Protein AF-A0A955RB94-F1 (afdb_monomer)

Secondary structure (DSSP, 8-state):
---GGG-SS-EEE-TT------TT--TT--EEE-TT------TT--TT--EEE-TTS-----TT--TT--EEE-TTS-----TT--TT--EEE-TTS-----TT--TT--EEE-TT------TT--TT--EEEEETT-----TTPPTT-EEEEE--SS----

Structure (mmCIF, N/CA/C/O backbone):
data_AF-A0A955RB94-F1
#
_entry.id   AF-A0A955RB94-F1
#
loop_
_atom_site.group_PDB
_atom_site.id
_atom_site.type_symbol
_atom_site.label_atom_id
_atom_site.label_alt_id
_atom_site.label_comp_id
_atom_site.label_asym_id
_atom_site.label_entity_id
_atom_site.label_seq_id
_atom_site.pdbx_PDB_ins_code
_atom_site.Cartn_x
_atom_site.Cartn_y
_atom_site.Cartn_z
_atom_site.occupancy
_atom_site.B_iso_or_equiv
_atom_site.auth_seq_id
_atom_site.auth_comp_id
_atom_site.auth_asym_id
_atom_site.auth_atom_id
_ato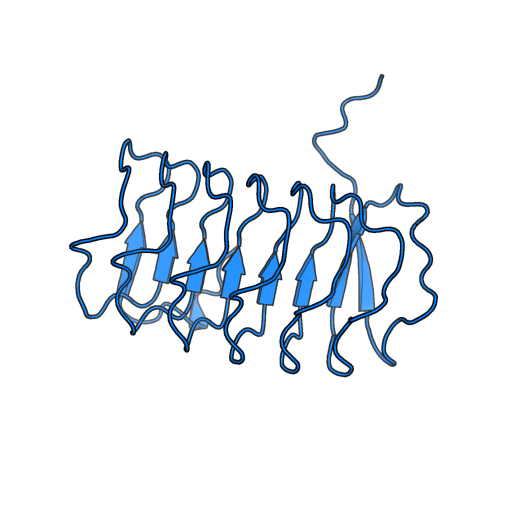m_site.pdbx_PDB_model_num
ATOM 1 N N . MET A 1 1 ? -8.664 5.003 -4.652 1.00 58.53 1 MET A N 1
ATOM 2 C CA . MET A 1 1 ? -9.833 5.508 -3.886 1.00 58.53 1 MET A CA 1
ATOM 3 C C . MET A 1 1 ? -9.896 4.759 -2.569 1.00 58.53 1 MET A C 1
ATOM 5 O O . MET A 1 1 ? -10.129 3.553 -2.580 1.00 58.53 1 MET A O 1
ATOM 9 N N . MET A 1 2 ? -9.650 5.468 -1.468 1.00 74.56 2 MET A N 1
ATOM 10 C CA . MET A 1 2 ? -9.717 4.916 -0.117 1.00 74.56 2 MET A CA 1
ATOM 11 C C . MET A 1 2 ? -11.119 4.388 0.227 1.00 74.56 2 MET A C 1
ATOM 13 O O . MET A 1 2 ? -12.119 5.025 -0.119 1.00 74.56 2 MET A O 1
ATOM 17 N N . PRO A 1 3 ? -11.230 3.251 0.933 1.00 73.25 3 PRO A N 1
ATOM 18 C CA . PRO A 1 3 ? -12.516 2.716 1.355 1.00 73.25 3 PRO A CA 1
ATOM 19 C C . PRO A 1 3 ? -13.104 3.564 2.492 1.00 73.25 3 PRO A C 1
ATOM 21 O O . PRO A 1 3 ? -12.653 3.494 3.633 1.00 73.25 3 PRO A O 1
ATOM 24 N N . MET A 1 4 ? -14.176 4.311 2.208 1.00 66.69 4 MET A N 1
ATOM 25 C CA . MET A 1 4 ? -14.837 5.167 3.211 1.00 66.69 4 MET A CA 1
ATOM 26 C C . MET A 1 4 ? -15.369 4.396 4.431 1.00 66.69 4 MET A C 1
ATOM 28 O O . MET A 1 4 ? -15.514 4.975 5.502 1.00 66.69 4 MET A O 1
ATOM 32 N N . ALA A 1 5 ? -15.610 3.086 4.299 1.00 72.75 5 ALA A N 1
ATOM 33 C CA . ALA A 1 5 ? -16.026 2.223 5.405 1.00 72.75 5 ALA A CA 1
ATOM 34 C C . ALA A 1 5 ? -14.957 2.071 6.506 1.00 72.75 5 ALA A C 1
ATOM 36 O O . ALA A 1 5 ? -15.312 1.806 7.650 1.00 72.75 5 ALA A O 1
ATOM 37 N N . LEU A 1 6 ? -13.670 2.252 6.180 1.00 69.81 6 LEU A N 1
ATOM 38 C CA . LEU A 1 6 ? -12.581 2.230 7.166 1.00 69.81 6 LEU A CA 1
ATOM 39 C C . LEU A 1 6 ? -12.404 3.578 7.883 1.00 69.81 6 LEU A C 1
ATOM 41 O O . LEU A 1 6 ? -11.760 3.630 8.923 1.00 69.81 6 LEU A O 1
ATOM 45 N N . CYS A 1 7 ? -12.983 4.659 7.351 1.00 74.25 7 CYS A N 1
ATOM 46 C CA . CYS A 1 7 ? -12.715 6.036 7.777 1.00 74.25 7 CYS A CA 1
ATOM 47 C C . CYS A 1 7 ? -13.828 6.639 8.636 1.00 74.25 7 CYS A C 1
ATOM 49 O O . CYS A 1 7 ? -14.035 7.850 8.625 1.00 74.25 7 CYS A O 1
ATOM 51 N N . ALA A 1 8 ? -14.571 5.797 9.358 1.00 60.41 8 ALA A N 1
ATOM 52 C CA . ALA A 1 8 ? -15.869 6.141 9.930 1.00 60.41 8 ALA A CA 1
ATOM 53 C C . ALA A 1 8 ? -15.855 7.275 10.976 1.00 60.41 8 ALA A C 1
ATOM 55 O O . ALA A 1 8 ? -16.927 7.801 11.272 1.00 60.41 8 ALA A O 1
ATOM 56 N N . GLN A 1 9 ? -14.697 7.665 11.532 1.00 64.69 9 GLN A N 1
ATOM 57 C CA . GLN A 1 9 ? -14.625 8.664 12.610 1.00 64.69 9 GLN A CA 1
ATOM 58 C C . GLN A 1 9 ? -13.526 9.731 12.466 1.00 64.69 9 GLN A C 1
ATOM 60 O O . GLN A 1 9 ? -13.751 10.863 12.890 1.00 64.69 9 GLN A O 1
ATOM 65 N N . THR A 1 10 ? -12.367 9.434 11.868 1.00 84.69 10 THR A N 1
ATOM 66 C CA . THR A 1 10 ? -11.212 10.355 11.894 1.00 84.69 10 THR A CA 1
ATOM 67 C C . THR A 1 10 ? -10.362 10.264 10.622 1.00 84.69 10 THR A C 1
ATOM 69 O O . THR A 1 10 ? -9.391 9.508 10.523 1.00 84.69 10 THR A O 1
ATOM 72 N N . PHE A 1 11 ? -10.738 11.071 9.630 1.00 91.75 11 PHE A N 1
ATOM 73 C CA . PHE A 1 11 ? -9.972 11.278 8.404 1.00 91.75 11 PHE A CA 1
ATOM 74 C C . PHE A 1 11 ? -9.145 12.562 8.505 1.00 91.75 11 PHE A C 1
ATOM 76 O O . PHE A 1 11 ? -9.673 13.612 8.875 1.00 91.75 11 PHE A O 1
ATOM 83 N N . VAL A 1 12 ? -7.861 12.478 8.167 1.00 93.38 12 VAL A N 1
ATOM 84 C CA . VAL A 1 12 ? -6.966 13.630 8.065 1.00 93.38 12 VAL A CA 1
ATOM 85 C C . VAL A 1 12 ? -6.468 13.746 6.632 1.00 93.38 12 VAL A C 1
ATOM 87 O O . VAL A 1 12 ? -5.787 12.854 6.131 1.00 93.38 12 VAL A O 1
ATOM 90 N N . ASP A 1 13 ? -6.778 14.875 6.006 1.00 94.31 13 ASP A N 1
ATOM 91 C CA . ASP A 1 13 ? -6.258 15.247 4.695 1.00 94.31 13 ASP A CA 1
ATOM 92 C C . ASP A 1 13 ? -5.011 16.122 4.860 1.00 94.31 13 ASP A C 1
ATOM 94 O O . ASP A 1 13 ? -5.043 17.188 5.480 1.00 94.31 13 ASP A O 1
ATOM 98 N N . LEU A 1 14 ? -3.897 15.637 4.335 1.00 94.62 14 LEU A N 1
ATOM 99 C CA . LEU A 1 14 ? -2.613 16.320 4.235 1.00 94.62 14 LEU A CA 1
ATOM 100 C C . LEU A 1 14 ? -2.178 16.439 2.774 1.00 94.62 14 LEU A C 1
ATOM 102 O O . LEU A 1 14 ? -1.045 16.869 2.532 1.00 94.62 14 LEU A O 1
ATOM 106 N N . SER A 1 15 ? -3.015 16.020 1.826 1.00 95.81 15 SER A N 1
ATOM 107 C CA . SER A 1 15 ? -2.653 15.952 0.420 1.00 95.81 15 SER A CA 1
ATOM 108 C C . SER A 1 15 ? -2.200 17.320 -0.084 1.00 95.81 15 SER A C 1
ATOM 110 O O . SER A 1 15 ? -2.703 18.369 0.331 1.00 95.81 15 SER A O 1
ATOM 112 N N . HIS A 1 16 ? -1.178 17.333 -0.941 1.00 95.75 16 HIS A N 1
ATOM 113 C CA . HIS A 1 16 ? -0.632 18.566 -1.525 1.00 95.75 16 HIS A CA 1
ATOM 114 C C . HIS A 1 16 ? -0.142 19.623 -0.510 1.00 95.75 16 HIS A C 1
ATOM 116 O O . HIS A 1 16 ? -0.056 20.813 -0.827 1.00 95.75 16 HIS A O 1
ATOM 122 N N . THR A 1 17 ? 0.217 19.220 0.709 1.00 95.25 17 THR A N 1
ATOM 123 C CA . THR A 1 17 ? 0.827 20.119 1.700 1.00 95.25 17 THR A CA 1
ATOM 124 C C . THR A 1 17 ? 2.361 20.074 1.640 1.00 95.25 17 THR A C 1
ATOM 126 O O . THR A 1 17 ? 2.945 19.065 1.243 1.00 95.25 17 THR A O 1
ATOM 129 N N . PRO A 1 18 ? 3.077 21.123 2.099 1.00 94.06 18 PRO A N 1
ATOM 130 C CA . PRO A 1 18 ? 4.545 21.115 2.179 1.00 94.06 18 PRO A CA 1
ATOM 131 C C . PRO A 1 18 ? 5.084 20.263 3.346 1.00 94.06 18 PRO A C 1
ATOM 133 O O . PRO A 1 18 ? 6.231 20.427 3.766 1.00 94.06 18 PRO A O 1
ATOM 136 N N . ARG A 1 19 ? 4.255 19.397 3.936 1.00 91.56 19 ARG A N 1
ATOM 137 C CA . ARG A 1 19 ? 4.573 18.662 5.158 1.00 91.56 19 ARG A CA 1
ATOM 138 C C . ARG A 1 19 ? 5.605 17.570 4.874 1.00 91.56 19 ARG A C 1
ATOM 140 O O . ARG A 1 19 ? 5.433 16.760 3.975 1.00 91.56 19 ARG A O 1
ATOM 147 N N . THR A 1 20 ? 6.664 17.527 5.676 1.00 91.31 20 THR A N 1
ATOM 148 C CA . THR A 1 20 ? 7.786 16.584 5.504 1.00 91.31 20 THR A CA 1
ATOM 149 C C . THR A 1 20 ? 7.786 15.430 6.511 1.00 91.31 20 THR A C 1
ATOM 151 O O . THR A 1 20 ? 8.598 14.511 6.400 1.00 91.31 20 THR A O 1
ATOM 154 N N . SER A 1 21 ? 6.882 15.445 7.498 1.00 91.44 21 SER A N 1
ATOM 155 C CA . SER A 1 21 ? 6.763 14.406 8.527 1.00 91.44 21 SER A CA 1
ATOM 156 C C . SER A 1 21 ? 5.310 14.135 8.911 1.00 91.44 21 SER A C 1
ATOM 158 O O . SER A 1 21 ? 4.467 15.024 8.838 1.00 91.44 21 SER A O 1
ATOM 160 N N . LEU A 1 22 ? 5.017 12.917 9.371 1.00 89.75 22 LEU A N 1
ATOM 161 C CA . LEU A 1 22 ? 3.673 12.513 9.799 1.00 89.75 22 LEU A CA 1
ATOM 162 C C . LEU A 1 22 ? 3.447 12.651 11.316 1.00 89.75 22 LEU A C 1
ATOM 164 O O . LEU A 1 22 ? 2.360 12.360 11.805 1.00 89.75 22 LEU A O 1
ATOM 168 N N . GLY A 1 23 ? 4.426 13.162 12.068 1.00 90.12 23 GLY A N 1
ATOM 169 C CA . GLY A 1 23 ? 4.333 13.326 13.523 1.00 90.12 23 GLY A CA 1
ATOM 170 C C . GLY A 1 23 ? 3.380 14.440 13.973 1.00 90.12 23 GLY A C 1
ATOM 171 O O . GLY A 1 23 ? 3.235 15.458 13.297 1.00 90.12 23 GLY A O 1
ATOM 172 N N . GLY A 1 24 ? 2.752 14.259 15.138 1.00 89.44 24 GLY A N 1
ATOM 173 C CA . GLY A 1 24 ? 1.832 15.242 15.730 1.00 89.44 24 GLY A CA 1
ATOM 174 C C . GLY A 1 24 ? 0.396 15.170 15.205 1.00 89.44 24 GLY A C 1
ATOM 175 O O . GLY A 1 24 ? -0.379 16.097 15.420 1.00 89.44 24 GLY A O 1
ATOM 176 N N . LEU A 1 25 ? 0.040 14.086 14.510 1.00 91.94 25 LEU A N 1
ATOM 177 C CA . LEU A 1 25 ? -1.346 13.810 14.142 1.00 91.94 25 LEU A CA 1
ATOM 178 C C . LEU A 1 25 ? -2.193 13.474 15.380 1.00 91.94 25 LEU A C 1
ATOM 180 O O . LEU A 1 25 ? -1.656 12.923 16.346 1.00 91.94 25 LEU A O 1
ATOM 184 N N . PRO A 1 26 ? -3.509 13.760 15.361 1.00 91.44 26 PRO A N 1
ATOM 185 C CA . PRO A 1 26 ? -4.409 13.354 16.433 1.00 91.44 26 PRO A CA 1
ATOM 186 C C . PRO A 1 26 ? -4.296 11.842 16.701 1.00 91.44 26 PRO A C 1
ATOM 188 O O . PRO A 1 26 ? -4.312 11.062 15.745 1.00 91.44 26 PRO A O 1
ATOM 191 N N . PRO A 1 27 ? -4.210 11.397 17.967 1.00 90.12 27 PRO A N 1
ATOM 192 C CA . PRO A 1 27 ? -3.999 9.984 18.298 1.00 90.12 27 PRO A CA 1
ATOM 193 C C . PRO A 1 27 ? -5.159 9.081 17.860 1.00 90.12 27 PRO A C 1
AT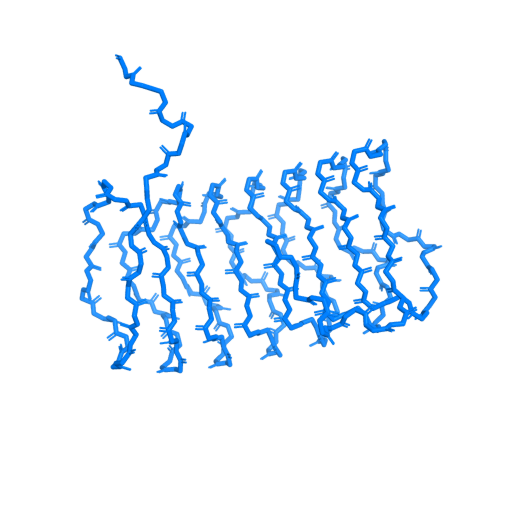OM 195 O O . PRO A 1 27 ? -4.979 7.880 17.689 1.00 90.12 27 PRO A O 1
ATOM 198 N N . GLU A 1 28 ? -6.342 9.652 17.645 1.00 91.44 28 GLU A N 1
ATOM 199 C CA . GLU A 1 28 ? -7.525 8.928 17.181 1.00 91.44 28 GLU A CA 1
ATOM 200 C C . GLU A 1 28 ? -7.582 8.777 15.653 1.00 91.44 28 GLU A C 1
ATOM 202 O O . GLU A 1 28 ? -8.529 8.179 15.160 1.00 91.44 28 GLU A O 1
ATOM 207 N N . THR A 1 29 ? -6.613 9.307 14.893 1.00 92.56 29 THR A N 1
ATOM 208 C CA . THR A 1 29 ? -6.630 9.295 13.416 1.00 92.56 29 THR A CA 1
ATOM 209 C C . THR A 1 29 ? -6.613 7.877 12.846 1.00 92.56 29 THR A C 1
ATOM 211 O O . THR A 1 29 ? -5.665 7.132 13.072 1.00 92.56 29 THR A O 1
ATOM 214 N N . GLN A 1 30 ? -7.619 7.537 12.040 1.00 93.81 30 GLN A N 1
ATOM 215 C CA . GLN A 1 30 ? -7.768 6.218 11.415 1.00 93.81 30 GLN A CA 1
ATOM 216 C C . GLN A 1 30 ? -7.417 6.220 9.928 1.00 93.81 30 GLN A C 1
ATOM 218 O O . GLN A 1 30 ? -6.855 5.246 9.428 1.00 93.81 30 GLN A O 1
ATOM 223 N N . CYS A 1 31 ? -7.726 7.307 9.221 1.00 94.75 31 CYS A N 1
ATOM 224 C CA . CYS A 1 31 ? -7.440 7.436 7.798 1.00 94.75 31 CYS A CA 1
ATOM 225 C C . CYS A 1 31 ? -6.629 8.692 7.511 1.00 94.75 31 CYS A C 1
ATOM 227 O O . CYS A 1 31 ? -6.946 9.766 8.024 1.00 94.75 31 CYS A O 1
ATOM 229 N N . ILE A 1 32 ? -5.602 8.557 6.677 1.00 94.88 32 ILE A N 1
ATOM 230 C CA . ILE A 1 32 ? -4.724 9.667 6.306 1.00 94.88 32 ILE A CA 1
ATOM 231 C C . ILE A 1 32 ? -4.546 9.685 4.799 1.00 94.88 32 ILE A C 1
ATOM 233 O O . ILE A 1 32 ? -4.018 8.726 4.240 1.00 94.88 32 ILE A O 1
ATOM 237 N N . ASP A 1 33 ? -4.904 10.798 4.174 1.00 95.88 33 ASP A N 1
ATOM 238 C CA . ASP A 1 33 ? -4.416 11.127 2.839 1.00 95.88 33 ASP A CA 1
ATOM 239 C C . ASP A 1 33 ? -3.172 12.008 2.978 1.00 95.88 33 ASP A C 1
ATOM 241 O O . ASP A 1 33 ? -3.243 13.133 3.463 1.00 95.88 33 ASP A O 1
ATOM 245 N N . ALA A 1 34 ? -2.009 11.472 2.627 1.00 96.62 34 ALA A N 1
ATOM 246 C CA . ALA A 1 34 ? -0.732 12.174 2.575 1.00 96.62 34 ALA A CA 1
ATOM 247 C C . ALA A 1 34 ? -0.165 12.202 1.148 1.00 96.62 34 ALA A C 1
ATOM 249 O O . ALA A 1 34 ? 1.045 12.391 0.966 1.00 96.62 34 ALA A O 1
ATOM 250 N N . SER A 1 35 ? -1.021 12.012 0.142 1.00 97.25 35 SER A N 1
ATOM 251 C CA . SER A 1 35 ? -0.620 12.003 -1.259 1.00 97.25 35 SER A CA 1
ATOM 252 C C . SER A 1 35 ? 0.022 13.330 -1.672 1.00 97.25 35 SER A C 1
ATOM 254 O O . SER A 1 35 ? -0.297 14.406 -1.157 1.00 97.25 35 SER A O 1
ATOM 256 N N . HIS A 1 36 ? 0.975 13.276 -2.602 1.00 97.00 36 HIS A N 1
ATOM 257 C CA . HIS A 1 36 ? 1.649 14.474 -3.120 1.00 97.00 36 HIS A CA 1
ATOM 258 C C . HIS A 1 36 ? 2.281 15.371 -2.035 1.00 97.00 36 HIS A C 1
ATOM 260 O O . HIS A 1 36 ? 2.294 16.599 -2.156 1.00 97.00 36 HIS A O 1
ATOM 266 N N . THR A 1 37 ? 2.826 14.771 -0.976 1.00 96.56 37 THR A N 1
ATOM 267 C CA . THR A 1 37 ? 3.580 15.482 0.066 1.00 96.56 37 THR A CA 1
ATOM 268 C C . THR A 1 37 ? 5.061 15.090 0.054 1.00 96.56 37 THR A C 1
ATOM 270 O O . THR A 1 37 ? 5.414 13.974 -0.338 1.00 96.56 37 THR A O 1
ATOM 273 N N . PRO A 1 38 ? 5.980 15.966 0.501 1.00 96.75 38 PRO A N 1
ATOM 274 C CA . PRO A 1 38 ? 7.407 15.654 0.581 1.00 96.75 38 PRO A CA 1
ATOM 275 C C . PRO A 1 38 ? 7.771 14.815 1.826 1.00 96.75 38 PRO A C 1
ATOM 277 O O . PRO A 1 38 ? 8.801 15.051 2.461 1.00 96.75 38 PRO A O 1
ATOM 280 N N . ILE A 1 39 ? 6.940 13.841 2.214 1.00 95.44 39 ILE A N 1
ATOM 281 C CA . ILE A 1 39 ? 7.247 12.929 3.325 1.00 95.44 39 ILE A CA 1
ATOM 282 C C . ILE A 1 39 ? 8.237 11.844 2.890 1.00 95.44 39 ILE A C 1
ATOM 284 O O . ILE A 1 39 ? 8.115 11.247 1.826 1.00 95.44 39 ILE A O 1
ATOM 288 N N . HIS A 1 40 ? 9.221 11.554 3.739 1.00 95.00 40 HIS A N 1
ATOM 289 C CA . HIS A 1 40 ? 10.269 10.567 3.436 1.00 95.00 40 HIS A CA 1
ATOM 290 C C . HIS A 1 40 ? 10.153 9.269 4.246 1.00 95.00 40 HIS A C 1
ATOM 292 O O . HIS A 1 40 ? 10.866 8.303 3.973 1.00 95.00 40 HIS A O 1
ATOM 298 N N . SER A 1 41 ? 9.285 9.237 5.262 1.00 94.56 41 SER A N 1
ATOM 299 C CA . SER A 1 41 ? 9.112 8.081 6.144 1.00 94.56 41 SER A CA 1
ATOM 300 C C . SER A 1 41 ? 7.719 8.046 6.766 1.00 94.56 41 SER A C 1
ATOM 302 O O . SER A 1 41 ? 7.083 9.088 6.923 1.00 94.56 41 SER A O 1
ATOM 304 N N . PHE A 1 42 ? 7.306 6.859 7.209 1.00 94.44 42 PHE A N 1
ATOM 305 C CA . PHE A 1 42 ? 6.065 6.629 7.954 1.00 94.44 42 PHE A CA 1
ATOM 306 C C . PHE A 1 42 ? 6.180 6.930 9.462 1.00 94.44 42 PHE A C 1
ATOM 308 O O . PHE A 1 42 ? 5.248 6.700 10.229 1.00 94.44 42 PHE A O 1
ATOM 315 N N . GLY A 1 43 ? 7.325 7.452 9.913 1.00 92.69 43 GLY A N 1
ATOM 316 C CA . GLY A 1 43 ? 7.565 7.751 11.321 1.00 92.69 43 GLY A CA 1
ATOM 317 C C . GLY A 1 43 ? 6.585 8.784 11.886 1.00 92.69 43 GLY A C 1
ATOM 318 O O . GLY A 1 43 ? 6.333 9.826 11.280 1.00 92.69 43 GLY A O 1
ATOM 319 N N . GLY A 1 44 ? 6.071 8.508 1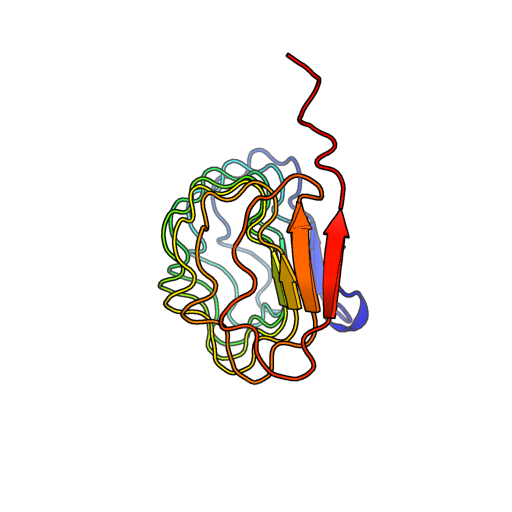3.088 1.00 89.38 44 GLY A N 1
ATOM 320 C CA . GLY A 1 44 ? 5.155 9.401 13.804 1.00 89.38 44 GLY A CA 1
ATOM 321 C C . GLY A 1 44 ? 3.673 9.199 13.483 1.00 89.38 44 GLY A C 1
ATOM 322 O O . GLY A 1 44 ? 2.852 9.948 14.011 1.00 89.38 44 GLY A O 1
ATOM 323 N N . LEU A 1 45 ? 3.330 8.197 12.667 1.00 94.44 45 LEU A N 1
ATOM 324 C CA . LEU A 1 45 ? 1.947 7.770 12.476 1.00 94.44 45 LEU A CA 1
ATOM 325 C C . LEU A 1 45 ? 1.329 7.262 13.794 1.00 94.44 45 LEU A C 1
ATOM 327 O O . LEU A 1 45 ? 1.968 6.480 14.507 1.00 94.44 45 LEU A O 1
ATOM 331 N N . PRO A 1 46 ? 0.082 7.652 14.112 1.00 93.56 46 PRO A N 1
ATOM 332 C CA . PRO A 1 46 ? -0.692 7.018 15.173 1.00 93.56 46 PRO A CA 1
ATOM 333 C C . PRO A 1 46 ? -0.865 5.517 14.908 1.00 93.56 46 PRO A C 1
ATOM 335 O O . PRO A 1 46 ? -1.048 5.096 13.768 1.00 93.56 46 PRO A O 1
ATOM 338 N N . TRP A 1 47 ? -0.841 4.697 15.961 1.00 93.38 47 TRP A N 1
ATOM 339 C CA . TRP A 1 47 ? -1.015 3.241 15.826 1.00 93.38 47 TRP A CA 1
ATOM 340 C C . TRP A 1 47 ? -2.433 2.835 15.400 1.00 93.38 47 TRP A C 1
ATOM 342 O O . TRP A 1 47 ? -2.643 1.709 14.974 1.00 93.38 47 TRP A O 1
ATOM 352 N N . THR A 1 48 ? -3.383 3.763 15.499 1.00 93.25 48 THR A N 1
ATOM 353 C CA . THR A 1 48 ? -4.802 3.626 15.143 1.00 93.25 48 THR A CA 1
ATOM 354 C C . THR A 1 48 ? -5.077 3.720 13.641 1.00 93.25 48 THR A C 1
ATOM 356 O O . THR A 1 48 ? -6.210 3.486 13.223 1.00 93.25 48 THR A O 1
ATOM 359 N N . VAL A 1 49 ? -4.072 4.058 12.826 1.00 94.75 49 VAL A N 1
ATOM 360 C CA . VAL A 1 49 ? -4.233 4.213 11.376 1.00 94.75 49 VAL A CA 1
ATOM 361 C C . VAL A 1 49 ? -4.501 2.860 10.722 1.00 94.75 49 VAL A C 1
ATOM 363 O O . VAL A 1 49 ? -3.694 1.938 10.813 1.00 94.75 49 VAL A O 1
ATOM 366 N N . VAL A 1 50 ? -5.619 2.782 10.002 1.00 95.81 50 VAL A N 1
ATOM 367 C CA . VAL A 1 50 ? -6.086 1.596 9.270 1.00 95.81 50 VAL A CA 1
ATOM 368 C C . VAL A 1 50 ? -6.060 1.789 7.753 1.00 95.81 50 VAL A C 1
ATOM 370 O O . VAL A 1 50 ? -6.018 0.800 7.019 1.00 95.81 50 VAL A O 1
ATOM 373 N N . ALA A 1 51 ? -6.063 3.035 7.264 1.00 96.31 51 ALA A N 1
ATOM 374 C CA . ALA A 1 51 ? -5.935 3.346 5.842 1.00 96.31 51 ALA A CA 1
ATOM 375 C C . ALA A 1 51 ? -4.995 4.534 5.606 1.00 96.31 51 ALA A C 1
ATOM 377 O O . ALA A 1 51 ? -5.140 5.589 6.227 1.00 96.31 51 ALA A O 1
ATOM 378 N N . LEU A 1 52 ? -4.046 4.367 4.687 1.00 96.69 52 LEU A N 1
ATOM 379 C CA . LEU A 1 52 ? -3.045 5.380 4.366 1.00 96.69 52 LEU A CA 1
ATOM 380 C C . LEU A 1 52 ? -2.842 5.490 2.857 1.00 96.69 52 LEU A C 1
ATOM 382 O O . LEU A 1 52 ? -2.536 4.500 2.196 1.00 96.69 52 LEU A O 1
ATOM 386 N N . ASP A 1 53 ? -2.969 6.705 2.341 1.00 97.50 53 ASP A N 1
ATOM 387 C CA . ASP A 1 53 ? -2.557 7.081 0.995 1.00 97.50 53 ASP A CA 1
ATOM 388 C C . ASP A 1 53 ? -1.284 7.906 1.142 1.00 97.50 53 ASP A C 1
ATOM 390 O O . ASP A 1 53 ? -1.275 8.963 1.767 1.00 97.50 53 ASP A O 1
ATOM 394 N N . ALA A 1 54 ? -0.182 7.371 0.641 1.00 97.31 54 ALA A N 1
ATOM 395 C CA . ALA A 1 54 ? 1.109 8.036 0.567 1.00 97.31 54 ALA A CA 1
ATOM 396 C C . ALA A 1 54 ? 1.619 8.030 -0.880 1.00 97.31 54 ALA A C 1
ATOM 398 O O . ALA A 1 54 ? 2.834 8.004 -1.118 1.00 97.31 54 ALA A O 1
ATOM 399 N N . SER A 1 55 ? 0.695 8.029 -1.842 1.00 97.94 55 SER A N 1
ATOM 400 C CA . SER A 1 55 ? 1.006 8.072 -3.264 1.00 97.94 55 SER A CA 1
ATOM 401 C C . SER A 1 55 ? 1.759 9.350 -3.637 1.00 97.94 55 SER A C 1
ATOM 403 O O . SER A 1 55 ? 1.602 10.414 -3.031 1.00 97.94 55 SER A O 1
ATOM 405 N N . HIS A 1 56 ? 2.630 9.251 -4.639 1.00 97.50 56 HIS A N 1
ATOM 406 C CA . HIS A 1 56 ? 3.420 10.374 -5.149 1.00 97.50 56 HIS A CA 1
ATOM 407 C C . HIS A 1 56 ? 4.243 11.108 -4.071 1.00 97.50 56 HIS A C 1
ATOM 409 O O . HIS A 1 56 ? 4.398 12.331 -4.106 1.00 97.50 56 HIS A O 1
ATOM 415 N N . THR A 1 57 ? 4.795 10.358 -3.115 1.00 97.50 57 THR A N 1
ATOM 416 C CA . THR A 1 57 ? 5.709 10.859 -2.077 1.00 97.50 57 THR A CA 1
ATOM 417 C C . THR A 1 57 ? 7.143 10.353 -2.312 1.00 97.50 57 THR A C 1
ATOM 419 O O . THR A 1 57 ? 7.346 9.312 -2.947 1.00 97.50 57 THR A O 1
ATOM 422 N N . PRO A 1 58 ? 8.189 11.028 -1.792 1.00 97.19 58 PRO A N 1
ATOM 423 C CA . PRO A 1 58 ? 9.578 10.576 -1.920 1.00 97.19 58 PRO A CA 1
ATOM 424 C C . PRO A 1 58 ? 9.945 9.426 -0.957 1.00 97.19 58 PRO A C 1
ATOM 426 O O . PRO A 1 58 ? 11.119 9.250 -0.609 1.00 97.19 58 PRO A O 1
ATOM 429 N N . ILE A 1 59 ? 8.965 8.636 -0.509 1.00 96.06 59 ILE A N 1
ATOM 430 C CA . ILE A 1 59 ? 9.186 7.453 0.322 1.00 96.06 59 ILE A CA 1
ATOM 431 C C . ILE A 1 59 ? 9.973 6.395 -0.460 1.00 96.06 59 ILE A C 1
ATOM 433 O O . ILE A 1 59 ? 9.746 6.136 -1.643 1.00 96.06 59 ILE A O 1
ATOM 437 N N . THR A 1 60 ? 10.920 5.766 0.236 1.00 96.00 60 THR A N 1
ATOM 438 C CA . THR A 1 60 ? 11.806 4.728 -0.321 1.00 96.00 60 THR A CA 1
ATOM 439 C C . THR A 1 60 ? 11.737 3.398 0.432 1.00 96.00 60 THR A C 1
ATOM 441 O O . THR A 1 60 ? 12.269 2.396 -0.048 1.00 96.00 60 THR A O 1
ATOM 444 N N . SER A 1 61 ? 11.063 3.354 1.588 1.00 95.38 61 SER A N 1
ATOM 445 C CA . SER A 1 61 ? 10.914 2.146 2.405 1.00 95.38 61 SER A CA 1
ATOM 446 C C . SER A 1 61 ? 9.566 2.113 3.119 1.00 95.38 61 SER A C 1
ATOM 448 O O . SER A 1 61 ? 9.021 3.162 3.451 1.00 95.38 61 SER A O 1
ATOM 450 N N . LEU A 1 62 ? 9.067 0.909 3.398 1.00 95.69 62 LEU A N 1
ATOM 451 C CA . LEU A 1 62 ? 7.786 0.675 4.074 1.00 95.69 62 LEU A CA 1
ATOM 452 C C . LEU A 1 62 ? 7.930 0.515 5.597 1.00 95.69 62 LEU A C 1
ATOM 454 O O . LEU A 1 62 ? 6.979 0.180 6.294 1.00 95.69 62 LEU A O 1
ATOM 458 N N . GLY A 1 63 ? 9.129 0.755 6.133 1.00 94.00 63 GLY A N 1
ATOM 459 C CA . GLY A 1 63 ? 9.373 0.711 7.570 1.00 94.00 63 GLY A CA 1
ATOM 460 C C . GLY A 1 63 ? 8.626 1.822 8.311 1.00 94.00 63 GLY A C 1
ATOM 461 O O . GLY A 1 63 ? 8.575 2.963 7.853 1.00 94.00 63 GLY A O 1
ATOM 462 N N . GLY A 1 64 ? 8.084 1.490 9.485 1.00 92.69 64 GLY A N 1
ATOM 463 C CA . GLY A 1 64 ? 7.364 2.436 10.343 1.00 92.69 64 GLY A CA 1
ATOM 464 C C . GLY A 1 64 ? 5.854 2.498 10.110 1.00 92.69 64 GLY A C 1
ATOM 465 O O . GLY A 1 64 ? 5.192 3.301 10.761 1.00 92.69 64 GLY A O 1
ATOM 466 N N . LEU A 1 65 ? 5.305 1.657 9.226 1.00 96.44 65 LEU A N 1
ATOM 467 C CA . LEU A 1 65 ? 3.860 1.470 9.114 1.00 96.44 65 LEU A CA 1
ATOM 468 C C . LEU A 1 65 ? 3.285 0.874 10.416 1.00 96.44 65 LEU A C 1
ATOM 470 O O . LEU A 1 65 ? 3.877 -0.058 10.970 1.00 96.44 65 LEU A O 1
ATOM 474 N N . PRO A 1 66 ? 2.135 1.373 10.902 1.00 95.44 66 PRO A N 1
ATOM 475 C CA . PRO A 1 66 ? 1.406 0.752 12.002 1.00 95.44 66 PRO A CA 1
ATOM 476 C C . PRO A 1 66 ? 1.003 -0.702 11.699 1.00 95.44 66 PRO A C 1
ATOM 478 O O . PRO A 1 66 ? 0.761 -1.049 10.540 1.00 95.44 66 PRO A O 1
ATOM 481 N N . PRO A 1 67 ? 0.902 -1.568 12.724 1.00 94.94 67 PRO A N 1
ATOM 482 C CA . PRO A 1 67 ? 0.625 -2.992 12.534 1.00 94.94 67 PRO A CA 1
ATOM 483 C C . PRO A 1 67 ? -0.793 -3.288 12.022 1.00 94.94 67 PRO A C 1
ATOM 485 O O . PRO A 1 67 ? -1.010 -4.364 11.468 1.00 94.94 67 PRO A O 1
ATOM 488 N N . ASP A 1 68 ? -1.732 -2.350 12.169 1.00 95.00 68 ASP A N 1
ATOM 489 C CA . ASP A 1 68 ? -3.160 -2.538 11.875 1.00 95.00 68 ASP A CA 1
ATOM 490 C C . ASP A 1 68 ? -3.608 -1.900 10.544 1.00 95.00 68 ASP A C 1
ATOM 492 O O . ASP A 1 68 ? -4.804 -1.834 10.257 1.00 95.00 68 ASP A O 1
ATOM 496 N N . VAL A 1 69 ? -2.670 -1.446 9.701 1.00 96.50 69 VAL A N 1
ATOM 497 C CA . VAL A 1 69 ? -3.004 -0.888 8.379 1.00 96.50 69 VAL A CA 1
ATOM 498 C C . VAL A 1 69 ? -3.602 -1.974 7.481 1.00 96.50 69 VAL A C 1
ATOM 500 O O . VAL A 1 69 ? -2.944 -2.952 7.133 1.00 96.50 69 VAL A O 1
ATOM 503 N N . LEU A 1 70 ? -4.841 -1.755 7.040 1.00 97.25 70 LEU A N 1
ATOM 504 C CA . LEU A 1 70 ? -5.603 -2.656 6.172 1.00 97.25 70 LEU A CA 1
ATOM 505 C C . LEU A 1 70 ? -5.554 -2.236 4.700 1.00 97.25 70 LEU A C 1
ATOM 507 O O . LEU A 1 70 ? -5.646 -3.101 3.822 1.00 97.25 70 LEU A O 1
ATOM 511 N N . TRP A 1 71 ? -5.419 -0.934 4.439 1.00 97.62 71 TRP A N 1
ATOM 512 C CA . TRP A 1 71 ? -5.394 -0.337 3.104 1.00 97.62 71 TRP A CA 1
ATOM 513 C C . TRP A 1 71 ? -4.195 0.601 2.959 1.00 97.62 71 TRP A C 1
ATOM 515 O O . TRP A 1 71 ? -4.030 1.521 3.761 1.00 97.62 71 TRP A O 1
ATOM 525 N N . LEU A 1 72 ? -3.369 0.368 1.941 1.00 98.19 72 LEU A N 1
ATOM 526 C CA . LEU A 1 72 ? -2.172 1.159 1.674 1.00 98.19 72 LEU A CA 1
ATOM 527 C C . LEU A 1 72 ? -2.050 1.472 0.184 1.00 98.19 72 LEU A C 1
ATOM 529 O O . LEU A 1 72 ? -2.032 0.558 -0.642 1.00 98.19 72 LEU A O 1
ATOM 533 N N . ASP A 1 73 ? -1.892 2.751 -0.131 1.00 98.31 73 ASP A N 1
ATOM 534 C CA . ASP A 1 73 ? -1.499 3.229 -1.454 1.00 98.31 73 ASP A CA 1
ATOM 535 C C . ASP A 1 73 ? -0.138 3.919 -1.354 1.00 98.31 73 ASP A C 1
ATOM 537 O O . ASP A 1 73 ? 0.052 4.868 -0.594 1.00 98.31 73 ASP A O 1
ATOM 541 N N . VAL A 1 74 ? 0.837 3.381 -2.078 1.00 98.12 74 VAL A N 1
ATOM 542 C CA . VAL A 1 74 ? 2.198 3.920 -2.211 1.00 98.12 74 VAL A CA 1
ATOM 543 C C . VAL A 1 74 ? 2.570 4.027 -3.687 1.00 98.12 74 VAL A C 1
ATOM 545 O O . VAL A 1 74 ? 3.747 3.922 -4.053 1.00 98.12 74 VAL A O 1
ATOM 548 N N . SER A 1 75 ? 1.568 4.208 -4.546 1.00 97.81 75 SER A N 1
ATOM 549 C CA . SER A 1 75 ? 1.765 4.372 -5.979 1.00 97.81 75 SER A CA 1
ATOM 550 C C . SER A 1 75 ? 2.626 5.599 -6.294 1.00 97.81 75 SER A C 1
ATOM 552 O O . SER A 1 75 ? 2.662 6.581 -5.549 1.00 97.81 75 SER A O 1
ATOM 554 N N . GLY A 1 76 ? 3.412 5.536 -7.367 1.00 96.69 76 GLY A N 1
ATOM 555 C CA . GLY A 1 76 ? 4.285 6.640 -7.783 1.00 96.69 76 GLY A CA 1
ATOM 556 C C . GLY A 1 76 ? 5.387 7.009 -6.778 1.00 96.69 76 GLY A C 1
ATOM 557 O O . GLY A 1 76 ? 5.930 8.113 -6.843 1.00 96.69 76 GLY A O 1
ATOM 558 N N . THR A 1 77 ? 5.714 6.122 -5.833 1.00 97.69 77 THR A N 1
ATOM 559 C CA . THR A 1 77 ? 6.841 6.285 -4.899 1.00 97.69 77 THR A CA 1
ATOM 560 C C . THR A 1 77 ? 8.109 5.593 -5.416 1.00 97.69 77 THR A C 1
ATOM 562 O O . THR A 1 77 ? 8.104 4.846 -6.394 1.00 97.69 77 THR A O 1
ATOM 565 N N . SER A 1 78 ? 9.243 5.807 -4.742 1.00 95.81 78 SER A N 1
ATOM 566 C CA . SER A 1 78 ? 10.542 5.222 -5.120 1.00 95.81 78 SER A CA 1
ATOM 567 C C . SER A 1 78 ? 10.881 3.930 -4.364 1.00 95.81 78 SER A C 1
ATOM 569 O O . SER A 1 78 ? 12.058 3.571 -4.239 1.00 95.81 78 SER A O 1
ATOM 571 N N . ILE A 1 79 ? 9.876 3.220 -3.842 1.00 96.50 79 ILE A N 1
ATOM 572 C CA . ILE A 1 79 ? 10.086 1.949 -3.138 1.00 96.50 79 ILE A CA 1
ATOM 573 C C . ILE A 1 79 ? 10.621 0.862 -4.082 1.00 96.50 79 ILE A C 1
ATOM 575 O O . ILE A 1 79 ? 10.267 0.784 -5.259 1.00 96.50 79 ILE A O 1
ATOM 579 N N . ARG A 1 80 ? 11.501 0.010 -3.545 1.00 95.94 80 ARG A N 1
ATOM 580 C CA . ARG A 1 80 ? 12.164 -1.089 -4.282 1.00 95.94 80 ARG A CA 1
ATOM 581 C C . ARG A 1 80 ? 11.971 -2.464 -3.648 1.00 95.94 80 ARG A C 1
ATOM 583 O O . ARG A 1 80 ? 12.358 -3.469 -4.237 1.00 95.94 80 ARG A O 1
ATOM 590 N N . SER A 1 81 ? 11.394 -2.510 -2.451 1.00 95.50 81 SER A N 1
ATOM 591 C CA . SER A 1 81 ? 11.140 -3.729 -1.688 1.00 95.50 81 SER A CA 1
ATOM 592 C C . SER A 1 81 ? 9.823 -3.602 -0.930 1.00 95.50 81 SER A C 1
ATOM 594 O O . SER A 1 81 ? 9.459 -2.507 -0.504 1.00 95.50 81 SER A O 1
ATOM 596 N N . LEU A 1 82 ? 9.151 -4.735 -0.739 1.00 96.12 82 LEU A N 1
ATOM 597 C CA . LEU A 1 82 ? 7.922 -4.864 0.047 1.00 96.12 82 LEU A CA 1
ATOM 598 C C . LEU A 1 82 ? 8.198 -5.180 1.530 1.00 96.12 8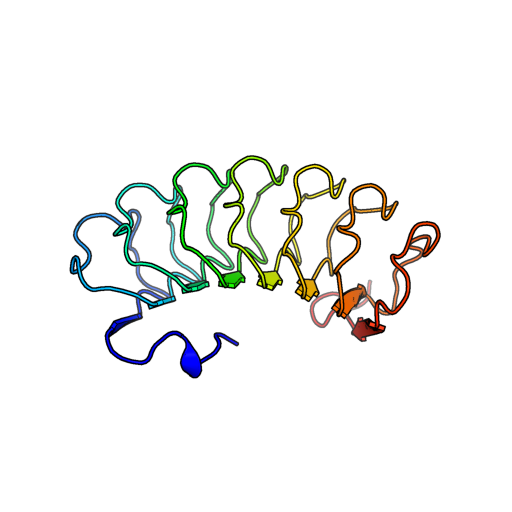2 LEU A C 1
ATOM 600 O O . LEU A 1 82 ? 7.284 -5.452 2.303 1.00 96.12 82 LEU A O 1
ATOM 604 N N . GLY A 1 83 ? 9.466 -5.167 1.951 1.00 95.06 83 GLY A N 1
ATOM 605 C CA . GLY A 1 83 ? 9.831 -5.359 3.352 1.00 95.06 83 GLY A CA 1
ATOM 606 C C . GLY A 1 83 ? 9.265 -4.249 4.242 1.00 95.06 83 GLY A C 1
ATOM 607 O O . GLY A 1 83 ? 9.467 -3.070 3.960 1.00 95.06 83 GLY A O 1
ATOM 608 N N . GLY A 1 84 ? 8.595 -4.637 5.330 1.00 93.81 84 GLY A N 1
ATOM 609 C CA . GLY A 1 84 ? 7.961 -3.714 6.280 1.00 93.81 84 GLY A CA 1
ATOM 610 C C . GLY A 1 84 ? 6.440 -3.606 6.150 1.00 93.81 84 GLY A C 1
ATOM 611 O O . GLY A 1 84 ? 5.831 -2.922 6.966 1.00 93.81 84 GLY A O 1
ATOM 612 N N . LEU A 1 85 ? 5.818 -4.294 5.181 1.00 97.50 85 LEU A N 1
ATOM 613 C CA . LEU A 1 85 ? 4.358 -4.382 5.110 1.00 97.50 85 LEU A CA 1
ATOM 614 C C . LEU A 1 85 ? 3.780 -5.054 6.373 1.00 97.50 85 LEU A C 1
ATOM 616 O O . LEU A 1 85 ? 4.291 -6.097 6.797 1.00 97.50 85 LEU A O 1
ATOM 620 N N . PRO A 1 86 ? 2.699 -4.509 6.955 1.00 96.69 86 PRO A N 1
ATOM 621 C CA . PRO A 1 86 ? 2.023 -5.133 8.083 1.00 96.69 86 PRO A CA 1
ATOM 622 C C . PRO A 1 86 ? 1.259 -6.389 7.645 1.00 96.69 86 PRO A C 1
ATOM 624 O O . PRO A 1 86 ? 0.708 -6.466 6.547 1.00 96.69 86 PRO A O 1
ATOM 627 N N . SER A 1 87 ? 1.194 -7.388 8.529 1.00 96.88 87 SER A N 1
ATOM 628 C CA . SER A 1 87 ? 0.518 -8.668 8.264 1.00 96.88 87 SER A CA 1
ATOM 629 C C . SER A 1 87 ? -1.001 -8.556 8.108 1.00 96.88 87 SER A C 1
ATOM 631 O O . SER A 1 87 ? -1.622 -9.478 7.584 1.00 96.88 87 SER A O 1
ATOM 633 N N . SER A 1 88 ? -1.588 -7.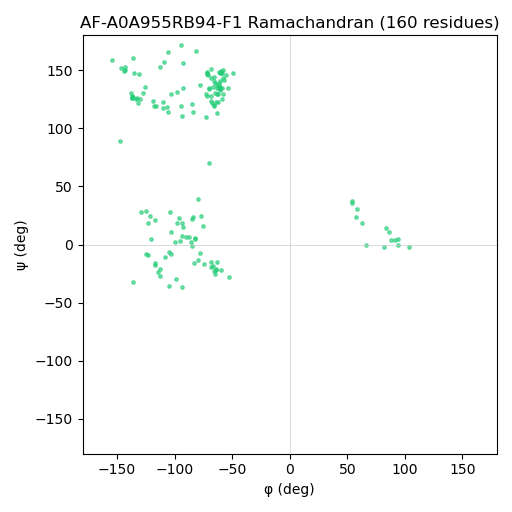460 8.590 1.00 97.00 88 SER A N 1
ATOM 634 C CA . SER A 1 88 ? -3.022 -7.158 8.531 1.00 97.00 88 SER A CA 1
ATOM 635 C C . SER A 1 88 ? -3.468 -6.611 7.171 1.00 97.00 88 SER A C 1
ATOM 637 O O . SER A 1 88 ? -4.667 -6.574 6.896 1.00 97.00 88 SER A O 1
ATOM 639 N N . LEU A 1 89 ? -2.530 -6.215 6.304 1.00 98.00 89 LEU A N 1
ATOM 640 C CA . LEU A 1 89 ? -2.841 -5.534 5.056 1.00 98.00 89 LEU A CA 1
ATOM 641 C C . LEU A 1 89 ? -3.657 -6.418 4.107 1.00 98.00 89 LEU A C 1
ATOM 643 O O . LEU A 1 89 ? -3.277 -7.545 3.783 1.00 98.00 89 LEU A O 1
ATOM 647 N N . THR A 1 90 ? -4.764 -5.867 3.611 1.00 97.69 90 THR A N 1
ATOM 648 C CA . THR A 1 90 ? -5.700 -6.560 2.709 1.00 97.69 90 THR A CA 1
ATOM 649 C C . THR A 1 90 ? -5.751 -5.937 1.317 1.00 97.69 90 THR A C 1
ATOM 651 O O . THR A 1 90 ? -6.084 -6.636 0.355 1.00 97.69 90 THR A O 1
ATOM 654 N N . HIS A 1 91 ? -5.396 -4.655 1.203 1.00 98.12 91 HIS A N 1
ATOM 655 C CA . HIS A 1 91 ? -5.390 -3.885 -0.035 1.00 98.12 91 HIS A CA 1
ATOM 656 C C . HIS A 1 91 ? -4.074 -3.126 -0.172 1.00 98.12 91 HIS A C 1
ATOM 658 O O . HIS A 1 91 ? -3.697 -2.377 0.731 1.00 98.12 91 HIS A O 1
ATOM 664 N N . LEU A 1 92 ? -3.402 -3.315 -1.306 1.00 98.44 92 LEU A N 1
ATOM 665 C CA . LEU A 1 92 ? -2.127 -2.677 -1.601 1.00 98.44 92 LEU A CA 1
ATOM 666 C C . LEU A 1 92 ? -2.095 -2.163 -3.042 1.00 98.44 92 LEU A C 1
ATOM 668 O O . LEU A 1 92 ? -2.299 -2.936 -3.982 1.00 98.44 92 LEU A O 1
ATOM 672 N N . ASP A 1 93 ? -1.789 -0.881 -3.203 1.00 98.19 93 ASP A N 1
ATOM 673 C CA . ASP A 1 93 ? -1.420 -0.283 -4.485 1.00 98.19 93 ASP A CA 1
ATOM 674 C C . ASP A 1 93 ? 0.072 0.079 -4.475 1.00 98.19 93 ASP A C 1
ATOM 676 O O . ASP A 1 93 ? 0.535 0.858 -3.638 1.00 98.19 93 ASP A O 1
ATOM 680 N N . ILE A 1 94 ? 0.834 -0.547 -5.373 1.00 97.62 94 ILE A N 1
ATOM 681 C CA . ILE A 1 94 ? 2.259 -0.270 -5.607 1.00 97.62 94 ILE A CA 1
ATOM 682 C C . ILE A 1 94 ? 2.498 0.150 -7.058 1.00 97.62 94 ILE A C 1
ATOM 684 O O . ILE A 1 94 ? 3.601 -0.065 -7.577 1.00 97.62 94 ILE A O 1
ATOM 688 N N . SER A 1 95 ? 1.482 0.687 -7.742 1.00 96.50 95 SER A N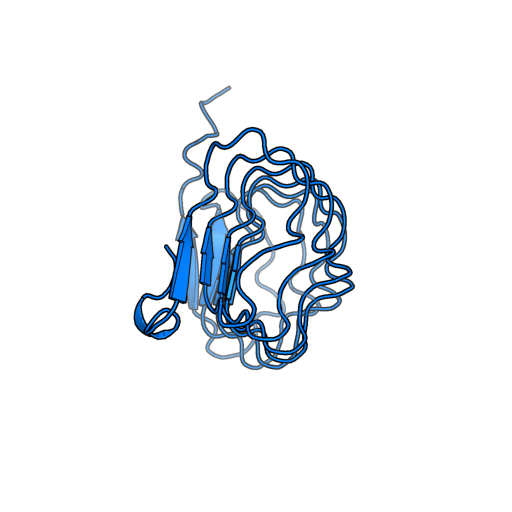 1
ATOM 689 C CA . SER A 1 95 ? 1.638 1.068 -9.140 1.00 96.50 95 SER A CA 1
ATOM 690 C C . SER A 1 95 ? 2.738 2.112 -9.314 1.00 96.50 95 SER A C 1
ATOM 692 O O . SER A 1 95 ? 3.010 2.912 -8.423 1.00 96.50 95 SER A O 1
ATOM 694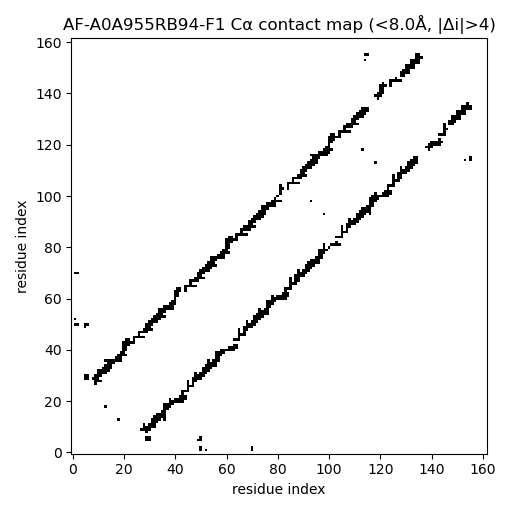 N N . ASP A 1 96 ? 3.416 2.096 -10.456 1.00 95.56 96 ASP A N 1
ATOM 695 C CA . ASP A 1 96 ? 4.425 3.106 -10.807 1.00 95.56 96 ASP A CA 1
ATOM 696 C C . ASP A 1 96 ? 5.583 3.199 -9.795 1.00 95.56 96 ASP A C 1
ATOM 698 O O . ASP A 1 96 ? 6.190 4.250 -9.593 1.00 95.56 96 ASP A O 1
ATOM 702 N N . THR A 1 97 ? 5.907 2.072 -9.156 1.00 96.56 97 THR A N 1
ATOM 703 C CA . THR A 1 97 ? 7.064 1.925 -8.265 1.00 96.56 97 THR A CA 1
ATOM 704 C C . THR A 1 97 ? 8.185 1.120 -8.925 1.00 96.56 97 THR A C 1
ATOM 706 O O . THR A 1 97 ? 7.996 0.405 -9.913 1.00 96.56 97 THR A O 1
ATOM 709 N N . ALA A 1 98 ? 9.385 1.164 -8.343 1.00 95.62 98 ALA A N 1
ATOM 710 C CA . ALA A 1 98 ? 10.552 0.422 -8.829 1.00 95.62 98 ALA A CA 1
ATOM 711 C C . ALA A 1 98 ? 10.607 -1.039 -8.325 1.00 95.62 98 ALA A C 1
ATOM 713 O O . ALA A 1 98 ? 11.683 -1.645 -8.260 1.00 95.62 98 ALA A O 1
ATOM 714 N N . ILE A 1 99 ? 9.460 -1.616 -7.951 1.00 95.88 99 ILE A N 1
ATOM 715 C CA . ILE A 1 99 ? 9.349 -3.003 -7.490 1.00 95.88 99 ILE A CA 1
ATOM 716 C C . ILE A 1 99 ? 9.582 -3.970 -8.656 1.00 95.88 99 ILE A C 1
ATOM 718 O O . ILE A 1 99 ? 9.038 -3.822 -9.750 1.00 95.88 99 ILE A O 1
ATOM 722 N N . THR A 1 100 ? 10.402 -4.993 -8.408 1.00 94.19 100 THR A N 1
ATOM 723 C CA . THR A 1 100 ? 10.762 -6.033 -9.391 1.00 94.19 100 THR A CA 1
ATOM 724 C C . THR A 1 100 ? 10.309 -7.435 -8.983 1.00 94.19 100 THR A C 1
ATOM 726 O O . THR A 1 100 ? 10.221 -8.325 -9.829 1.00 94.19 100 THR A O 1
ATOM 729 N N . SER A 1 101 ? 9.995 -7.646 -7.701 1.00 93.56 101 SER A N 1
ATOM 730 C CA . SER A 1 101 ? 9.556 -8.934 -7.161 1.00 93.56 101 SER A CA 1
ATOM 731 C C . SER A 1 101 ? 8.483 -8.742 -6.094 1.00 93.56 101 SER A C 1
ATOM 733 O O . SER A 1 101 ? 8.475 -7.731 -5.396 1.00 93.56 101 SER A O 1
ATOM 735 N N . LEU A 1 102 ? 7.598 -9.729 -5.965 1.00 94.56 102 LEU A N 1
ATOM 736 C CA . LEU A 1 102 ? 6.458 -9.708 -5.044 1.00 94.56 102 LEU A CA 1
ATOM 737 C C . LEU A 1 102 ? 6.744 -10.458 -3.731 1.00 94.56 102 LEU A C 1
ATOM 739 O O . LEU A 1 102 ? 5.832 -10.844 -3.006 1.00 94.56 102 LEU A O 1
ATOM 743 N N . GLY A 1 103 ? 8.020 -10.693 -3.418 1.00 93.06 103 GLY A N 1
ATOM 744 C CA . GLY A 1 103 ? 8.413 -11.293 -2.147 1.00 93.06 103 GLY A CA 1
ATOM 745 C C . GLY A 1 103 ? 8.104 -10.359 -0.976 1.00 93.06 103 GLY A C 1
ATOM 746 O O . GLY A 1 103 ? 8.401 -9.169 -1.044 1.00 93.06 103 GLY A O 1
ATOM 747 N N . GLY A 1 104 ? 7.540 -10.904 0.104 1.00 92.19 104 GLY A N 1
ATOM 748 C CA . GLY A 1 104 ? 7.192 -10.141 1.308 1.00 92.19 104 GLY A CA 1
ATOM 749 C C . GLY A 1 104 ? 5.752 -9.623 1.353 1.00 92.19 104 GLY A C 1
ATOM 750 O O . GLY A 1 104 ? 5.408 -8.924 2.302 1.00 92.19 104 GLY A O 1
ATOM 751 N N . LEU A 1 105 ? 4.903 -9.975 0.378 1.00 97.25 105 LEU A N 1
ATOM 752 C CA . LEU A 1 105 ? 3.467 -9.706 0.474 1.00 97.25 105 LEU A CA 1
ATOM 753 C C . LEU A 1 105 ? 2.850 -10.447 1.678 1.00 97.25 105 LEU A C 1
ATOM 755 O O . LEU A 1 105 ? 3.174 -11.617 1.914 1.00 97.25 105 LEU A O 1
ATOM 759 N N . PRO A 1 106 ? 1.941 -9.803 2.428 1.00 96.75 106 PRO A N 1
ATOM 760 C CA . PRO A 1 106 ? 1.287 -10.427 3.567 1.00 96.75 106 PRO A CA 1
ATOM 761 C C . PRO A 1 106 ? 0.278 -11.501 3.121 1.00 96.75 106 PRO A C 1
ATOM 763 O O . PRO A 1 106 ? -0.366 -11.362 2.078 1.00 96.75 106 PRO A O 1
ATOM 766 N N . PRO A 1 107 ? 0.089 -12.573 3.915 1.00 95.94 107 PRO A N 1
ATOM 767 C CA . PRO A 1 107 ? -0.759 -13.706 3.537 1.00 95.94 107 PRO A CA 1
ATOM 768 C C . PRO A 1 107 ? -2.249 -13.350 3.411 1.00 95.94 107 PRO A C 1
ATOM 770 O O . PRO A 1 107 ? -2.977 -14.053 2.713 1.00 95.94 107 PRO A O 1
ATOM 773 N N . GLY A 1 108 ? -2.696 -12.278 4.075 1.00 96.50 108 GLY A N 1
ATOM 774 C CA . GLY A 1 108 ? -4.078 -11.789 4.045 1.00 96.50 108 GLY A CA 1
ATOM 775 C C . GLY A 1 108 ? -4.408 -10.843 2.886 1.00 96.50 108 GLY A C 1
ATOM 776 O O . GLY A 1 108 ? -5.533 -10.350 2.824 1.00 96.50 108 GLY A O 1
ATOM 777 N N . LEU A 1 109 ? -3.465 -10.565 1.978 1.00 98.06 109 LEU A N 1
ATOM 778 C CA . LEU A 1 109 ? -3.696 -9.614 0.894 1.00 98.06 109 LEU A CA 1
ATOM 779 C C . LEU A 1 109 ? -4.720 -10.151 -0.116 1.00 98.06 109 LEU A C 1
ATOM 781 O O . LEU A 1 109 ? -4.568 -11.244 -0.661 1.00 98.06 109 LEU A O 1
ATOM 785 N N . THR A 1 110 ? -5.740 -9.344 -0.404 1.00 97.81 110 THR A N 1
ATOM 786 C CA . THR A 1 110 ? -6.854 -9.700 -1.301 1.00 97.81 110 THR A CA 1
ATOM 787 C C . THR A 1 110 ? -6.872 -8.879 -2.587 1.00 97.81 110 THR A C 1
ATOM 789 O O . THR A 1 110 ? -7.335 -9.374 -3.616 1.00 97.81 110 THR A O 1
ATOM 792 N N . TYR A 1 111 ? -6.333 -7.659 -2.553 1.00 97.94 111 TYR A N 1
ATOM 793 C CA . TYR A 1 111 ? -6.229 -6.756 -3.695 1.00 97.94 111 TYR A CA 1
ATOM 794 C C . TYR A 1 111 ? -4.788 -6.276 -3.856 1.00 97.94 111 TYR A C 1
ATOM 796 O O . TYR A 1 111 ? -4.190 -5.785 -2.895 1.00 97.94 111 TYR A O 1
ATOM 804 N N . LEU A 1 112 ? -4.265 -6.383 -5.077 1.00 97.94 112 LEU A N 1
ATOM 805 C CA . LEU A 1 112 ? -2.945 -5.888 -5.448 1.00 97.94 112 LEU A CA 1
ATOM 806 C C . LEU A 1 112 ? -2.986 -5.193 -6.813 1.00 97.94 112 LEU A C 1
ATOM 808 O O . LEU A 1 112 ? -3.424 -5.793 -7.797 1.00 97.94 112 LEU A O 1
ATOM 812 N N . ASP A 1 113 ? -2.475 -3.967 -6.883 1.00 97.19 113 ASP A N 1
ATOM 813 C CA . ASP A 1 113 ? -2.196 -3.264 -8.140 1.00 97.19 113 ASP A CA 1
ATOM 814 C C . ASP A 1 113 ? -0.682 -3.149 -8.359 1.00 97.19 113 ASP A C 1
ATOM 816 O O . ASP A 1 113 ? 0.041 -2.652 -7.498 1.00 97.19 113 ASP A O 1
ATOM 820 N N . ILE A 1 114 ? -0.204 -3.674 -9.493 1.00 95.69 114 ILE A N 1
ATOM 821 C CA . ILE A 1 114 ? 1.219 -3.695 -9.876 1.00 95.69 114 ILE A CA 1
ATOM 822 C C . ILE A 1 114 ? 1.481 -3.019 -11.228 1.00 95.69 114 ILE A C 1
ATOM 824 O O . ILE A 1 114 ? 2.508 -3.280 -11.867 1.00 95.69 114 ILE A O 1
ATOM 828 N N . ARG A 1 115 ? 0.551 -2.188 -11.707 1.00 94.81 115 ARG A N 1
ATOM 829 C CA . ARG A 1 115 ? 0.715 -1.414 -12.949 1.00 94.81 115 ARG A CA 1
ATOM 830 C C . ARG A 1 115 ? 1.983 -0.565 -12.925 1.00 94.81 115 ARG A C 1
ATOM 832 O O . ARG A 1 115 ? 2.413 -0.140 -11.862 1.00 94.81 115 ARG A O 1
ATOM 839 N N . GLY A 1 116 ? 2.647 -0.382 -14.062 1.00 92.19 116 GLY A N 1
ATOM 840 C CA . GLY A 1 116 ? 3.869 0.432 -14.137 1.00 92.19 116 GLY A CA 1
ATOM 841 C C . GLY A 1 116 ? 5.093 -0.118 -13.383 1.00 92.19 116 GLY A C 1
ATOM 842 O O . GLY A 1 116 ? 6.162 0.485 -13.442 1.00 92.19 116 GLY A O 1
ATOM 843 N N . THR A 1 117 ? 4.995 -1.273 -12.711 1.00 93.69 117 THR A N 1
ATOM 844 C CA . THR A 1 117 ? 6.139 -1.903 -12.032 1.00 93.69 117 THR A CA 1
ATOM 845 C C . THR A 1 117 ? 7.014 -2.709 -12.997 1.00 93.69 117 THR A C 1
ATOM 847 O O . THR A 1 117 ? 6.635 -3.044 -14.123 1.00 93.69 117 THR A O 1
ATOM 850 N N . ALA A 1 118 ? 8.211 -3.088 -12.544 1.00 92.31 118 ALA A N 1
ATOM 851 C CA . ALA A 1 118 ? 9.139 -3.924 -13.303 1.00 92.31 118 ALA A CA 1
ATOM 852 C C . ALA A 1 118 ? 8.985 -5.430 -13.005 1.00 92.31 118 ALA A C 1
ATOM 854 O O . ALA A 1 118 ? 9.870 -6.220 -13.348 1.00 92.31 118 ALA A O 1
ATOM 855 N N . VAL A 1 119 ? 7.880 -5.846 -12.378 1.00 92.56 119 VAL A N 1
ATOM 856 C CA . VAL A 1 119 ? 7.603 -7.246 -12.030 1.00 92.56 119 VAL A CA 1
ATOM 857 C C . VAL A 1 119 ? 7.442 -8.094 -13.293 1.00 92.56 119 VAL A C 1
ATOM 859 O O . VAL A 1 119 ? 6.702 -7.751 -14.213 1.00 92.56 119 VAL A O 1
ATOM 862 N N . ARG A 1 120 ? 8.145 -9.232 -13.345 1.00 89.25 120 ARG A N 1
ATOM 863 C CA . ARG A 1 120 ? 8.100 -10.178 -14.484 1.00 89.25 120 ARG A CA 1
ATOM 864 C C . ARG A 1 120 ? 7.562 -11.558 -14.136 1.00 89.25 120 ARG A C 1
ATOM 866 O O . ARG A 1 120 ? 7.191 -12.309 -15.035 1.00 89.25 120 ARG A O 1
ATOM 873 N N . THR A 1 121 ? 7.501 -11.884 -12.850 1.00 89.56 121 THR A N 1
ATOM 874 C CA . THR A 1 121 ? 7.008 -13.171 -12.352 1.00 89.56 121 THR A CA 1
ATOM 875 C C . THR A 1 121 ? 6.081 -12.937 -11.174 1.00 89.56 121 THR A C 1
ATOM 877 O O . THR A 1 121 ? 6.297 -12.006 -10.402 1.00 89.56 121 THR A O 1
ATOM 880 N N . LEU A 1 122 ? 5.082 -13.801 -11.022 1.00 91.12 122 LEU A N 1
ATOM 881 C CA . LEU A 1 122 ? 4.088 -13.727 -9.951 1.00 91.12 122 LEU A CA 1
ATOM 882 C C . LEU A 1 122 ? 4.457 -14.579 -8.726 1.00 91.12 122 LEU A C 1
ATOM 884 O O . LEU A 1 122 ? 3.612 -14.901 -7.895 1.00 91.12 122 LEU A O 1
ATOM 888 N N . GLY A 1 123 ? 5.733 -14.955 -8.604 1.00 89.94 123 GLY A N 1
ATOM 889 C CA . GLY A 1 123 ? 6.228 -15.640 -7.416 1.00 89.94 123 GLY A CA 1
ATOM 890 C C . GLY A 1 123 ? 6.053 -14.765 -6.173 1.00 89.94 123 GLY A C 1
ATOM 891 O O . GLY A 1 123 ? 6.407 -13.588 -6.192 1.00 89.94 123 GLY A O 1
ATOM 892 N N . GLY A 1 124 ? 5.519 -15.349 -5.099 1.00 88.31 124 GLY A N 1
ATOM 893 C CA . GLY A 1 124 ? 5.264 -14.646 -3.838 1.00 88.31 124 GLY A CA 1
ATOM 894 C C . GLY A 1 124 ? 3.851 -14.077 -3.690 1.00 88.31 124 GLY A C 1
ATOM 895 O O . GLY A 1 124 ? 3.550 -13.526 -2.635 1.00 88.31 124 GLY A O 1
ATOM 896 N N . LEU A 1 125 ? 2.971 -14.238 -4.689 1.00 95.50 125 LEU A N 1
ATOM 897 C CA . LEU A 1 125 ? 1.559 -13.902 -4.510 1.00 95.50 125 LEU A CA 1
ATOM 898 C C . LEU A 1 125 ? 0.920 -14.759 -3.401 1.00 95.50 125 LEU A C 1
ATOM 900 O O . LEU A 1 125 ? 1.105 -15.980 -3.388 1.00 95.50 125 LEU A O 1
ATOM 904 N N . PRO A 1 126 ? 0.140 -14.152 -2.491 1.00 95.44 126 PRO A N 1
ATOM 905 C CA . PRO A 1 126 ? -0.540 -14.893 -1.444 1.00 95.44 126 PRO A CA 1
ATOM 906 C C . PRO A 1 126 ? -1.687 -15.731 -2.026 1.00 95.44 126 PRO A C 1
ATOM 908 O O . PRO A 1 126 ? -2.366 -15.293 -2.957 1.00 95.44 126 PRO A O 1
ATOM 911 N N . PRO A 1 127 ? -1.959 -16.924 -1.466 1.00 93.94 127 PRO A N 1
ATOM 912 C CA . PRO A 1 127 ? -2.966 -17.841 -2.000 1.00 93.94 127 PRO A CA 1
ATOM 913 C C . PRO A 1 127 ? -4.396 -17.279 -1.950 1.00 93.94 127 PRO A C 1
ATOM 915 O O . PRO A 1 127 ? -5.249 -17.735 -2.703 1.00 93.94 127 PRO A O 1
ATOM 918 N N . GLY A 1 128 ? -4.657 -16.302 -1.074 1.00 95.19 128 GLY A N 1
ATOM 919 C CA . GLY A 1 128 ? -5.954 -15.636 -0.925 1.00 95.19 128 GLY A CA 1
ATOM 920 C C . GLY A 1 128 ? -6.174 -14.429 -1.843 1.00 95.19 128 GLY A C 1
ATOM 921 O O . GLY A 1 128 ? -7.176 -13.735 -1.674 1.00 95.19 128 GLY A O 1
ATOM 922 N N . LEU A 1 129 ? -5.267 -14.143 -2.787 1.00 97.44 129 LEU A N 1
ATOM 923 C CA . LEU A 1 129 ? -5.394 -12.965 -3.643 1.00 97.44 129 LEU A CA 1
ATOM 924 C C . LEU A 1 129 ? -6.615 -13.078 -4.567 1.00 97.44 129 LEU A C 1
ATOM 926 O O . LEU A 1 129 ? -6.691 -13.953 -5.432 1.00 97.44 129 LEU A O 1
ATOM 930 N N . LEU A 1 130 ? -7.546 -12.137 -4.429 1.00 97.50 130 LEU A N 1
ATOM 931 C CA . LEU A 1 130 ? -8.794 -12.110 -5.188 1.00 97.50 130 LEU A CA 1
ATOM 932 C C . LEU A 1 130 ? -8.682 -11.259 -6.449 1.00 97.50 130 LEU A C 1
ATOM 934 O O . LEU A 1 130 ? -9.274 -11.599 -7.472 1.00 97.50 130 LEU A O 1
ATOM 938 N N . VAL A 1 131 ? -7.950 -10.146 -6.391 1.00 97.88 131 VAL A N 1
ATOM 939 C CA . VAL A 1 131 ? -7.829 -9.193 -7.498 1.00 97.88 131 VAL A CA 1
ATOM 940 C C . VAL A 1 131 ? -6.370 -8.819 -7.711 1.00 97.88 131 VAL A C 1
ATOM 942 O O . VAL A 1 131 ? -5.709 -8.339 -6.794 1.00 97.88 131 VAL A O 1
ATOM 945 N N . LEU A 1 132 ? -5.907 -8.998 -8.946 1.00 96.69 132 LEU A N 1
ATOM 946 C CA . LEU A 1 132 ? -4.614 -8.513 -9.416 1.00 96.69 132 LEU A CA 1
ATOM 947 C C . LEU A 1 132 ? -4.835 -7.531 -10.565 1.00 96.69 132 LEU A C 1
ATOM 949 O O . LEU A 1 132 ? -5.445 -7.898 -11.573 1.00 96.69 132 LEU A O 1
ATOM 953 N N . VAL A 1 133 ? -4.325 -6.310 -10.438 1.00 95.88 133 VAL A N 1
ATOM 954 C CA . VAL A 1 133 ? -4.369 -5.299 -11.499 1.00 95.88 133 VAL A CA 1
ATOM 955 C C . VAL A 1 133 ? -3.002 -5.187 -12.173 1.00 95.88 133 VAL A C 1
ATOM 957 O O . VAL A 1 133 ? -1.978 -5.075 -11.504 1.00 95.88 133 VAL A O 1
ATOM 960 N N . VAL A 1 134 ? -2.989 -5.252 -13.505 1.00 94.25 134 VAL A N 1
ATOM 961 C CA . VAL A 1 134 ? -1.776 -5.204 -14.344 1.00 94.25 134 VAL A CA 1
ATOM 962 C C . VAL A 1 134 ? -1.994 -4.288 -15.548 1.00 94.25 134 VAL A C 1
ATOM 964 O O . VAL A 1 134 ? -3.141 -4.032 -15.925 1.00 94.25 134 VAL A O 1
ATOM 967 N N . ASP A 1 135 ? -0.920 -3.817 -16.192 1.00 91.19 135 ASP A N 1
ATOM 968 C CA . ASP A 1 135 ? -1.085 -3.034 -17.424 1.00 91.19 135 ASP A CA 1
ATOM 969 C C . ASP A 1 135 ? -1.610 -3.913 -18.564 1.00 91.19 135 ASP A C 1
ATOM 971 O O . ASP A 1 135 ? -1.170 -5.055 -18.752 1.00 91.19 135 ASP A O 1
ATOM 975 N N . ASP A 1 136 ? -2.472 -3.329 -19.398 1.00 82.38 136 ASP A N 1
ATOM 976 C CA . ASP A 1 136 ? -2.977 -3.909 -20.653 1.00 82.38 136 ASP A CA 1
ATOM 977 C C . ASP A 1 136 ? -1.850 -4.369 -21.585 1.00 82.38 136 ASP A C 1
ATOM 979 O O . ASP A 1 136 ? -2.028 -5.289 -22.379 1.00 82.38 136 ASP A O 1
ATOM 983 N N . THR A 1 137 ? -0.689 -3.722 -21.485 1.00 67.75 137 THR A N 1
ATOM 984 C CA . THR A 1 137 ? 0.461 -3.935 -22.371 1.00 67.75 137 THR A CA 1
ATOM 985 C C . THR A 1 137 ? 1.530 -4.845 -21.770 1.00 67.75 137 THR A C 1
ATOM 987 O O . THR A 1 137 ? 2.571 -5.062 -22.393 1.00 67.75 137 THR A O 1
ATOM 990 N N . THR A 1 138 ? 1.320 -5.375 -20.560 1.00 70.75 138 THR A N 1
ATOM 991 C CA . THR A 1 138 ? 2.340 -6.210 -19.920 1.00 70.75 138 THR A CA 1
ATOM 992 C C . THR A 1 138 ? 2.492 -7.558 -20.626 1.00 70.75 138 THR A C 1
ATOM 994 O O . THR A 1 138 ? 1.525 -8.266 -20.896 1.00 70.75 138 THR A O 1
ATOM 997 N N . THR A 1 139 ? 3.743 -7.965 -20.850 1.00 73.31 139 THR A N 1
ATOM 998 C CA . THR A 1 139 ? 4.118 -9.348 -21.200 1.00 73.31 139 THR A CA 1
ATOM 999 C C . THR A 1 139 ? 4.292 -10.223 -19.954 1.00 73.31 139 THR A C 1
ATOM 1001 O O . THR A 1 139 ? 5.007 -11.225 -19.983 1.00 73.31 139 THR A O 1
ATOM 1004 N N . LEU A 1 140 ? 3.686 -9.821 -18.832 1.00 83.94 140 LEU A N 1
ATOM 1005 C CA . LEU A 1 140 ? 3.811 -10.496 -17.549 1.00 83.94 140 LEU A CA 1
ATOM 1006 C C . LEU A 1 140 ? 3.333 -11.944 -17.675 1.00 83.94 140 LEU A C 1
ATOM 1008 O O . LEU A 1 140 ? 2.205 -12.208 -18.096 1.00 83.94 140 LEU A O 1
ATOM 1012 N N . SER A 1 141 ? 4.195 -12.881 -17.284 1.00 85.62 141 SER A N 1
ATOM 1013 C CA . SER A 1 141 ? 3.803 -14.282 -17.220 1.00 85.62 141 SER A CA 1
ATOM 1014 C C . SER A 1 141 ? 2.774 -14.462 -16.112 1.00 85.62 141 SER A C 1
ATOM 1016 O O . SER A 1 141 ? 3.048 -14.182 -14.947 1.00 85.62 141 SER A O 1
ATOM 1018 N N . LEU A 1 142 ? 1.596 -14.961 -16.480 1.00 84.88 142 LEU A N 1
ATOM 1019 C CA . LEU A 1 142 ? 0.529 -15.291 -15.536 1.00 84.88 142 LEU A CA 1
ATOM 1020 C C . LEU A 1 142 ? 0.712 -16.672 -14.883 1.00 84.88 142 LEU A C 1
ATOM 1022 O O . LEU A 1 142 ? -0.158 -17.139 -14.149 1.00 84.88 142 LEU A O 1
ATOM 1026 N N . ALA A 1 143 ? 1.837 -17.343 -15.146 1.00 86.56 143 ALA A N 1
ATOM 1027 C CA . ALA A 1 143 ? 2.193 -18.564 -14.442 1.00 86.56 143 ALA A CA 1
ATOM 1028 C C . ALA A 1 143 ? 2.406 -18.271 -12.947 1.00 86.56 143 ALA A C 1
ATOM 1030 O O . ALA A 1 143 ? 3.075 -17.302 -12.585 1.00 86.56 143 ALA A O 1
ATOM 1031 N N . GLY A 1 144 ? 1.849 -19.123 -12.084 1.00 84.06 144 GLY A N 1
ATOM 1032 C CA . GLY A 1 144 ? 1.923 -18.950 -10.630 1.00 84.06 144 GLY A CA 1
ATOM 1033 C C . GLY A 1 144 ? 0.836 -18.050 -10.034 1.00 84.06 144 GLY A C 1
ATOM 1034 O O . GLY A 1 144 ? 0.926 -17.715 -8.857 1.00 84.06 144 GLY A O 1
ATOM 1035 N N . LEU A 1 145 ? -0.193 -17.677 -10.807 1.00 92.19 145 LEU A N 1
ATOM 1036 C CA . LEU A 1 145 ? -1.394 -17.055 -10.246 1.00 92.19 145 LEU A CA 1
ATOM 1037 C C . LEU A 1 145 ? -2.084 -17.992 -9.241 1.00 92.19 145 LEU A C 1
ATOM 1039 O O . LEU A 1 145 ? -2.307 -19.165 -9.565 1.00 92.19 145 LEU A O 1
ATOM 1043 N N . PRO A 1 146 ? -2.486 -17.482 -8.065 1.00 92.81 146 PRO A N 1
ATOM 1044 C CA . PRO A 1 146 ? -3.350 -18.220 -7.162 1.00 92.81 146 PRO A CA 1
ATOM 1045 C C . PRO A 1 146 ? -4.688 -18.605 -7.824 1.00 92.81 146 PRO A C 1
ATOM 1047 O O . PRO A 1 146 ? -5.214 -17.869 -8.669 1.00 92.81 146 PRO A O 1
ATOM 1050 N N . PRO A 1 147 ? -5.275 -19.757 -7.456 1.00 91.69 147 PRO A N 1
ATOM 1051 C CA . PRO A 1 147 ? -6.593 -20.147 -7.940 1.00 91.69 147 PRO A CA 1
ATOM 1052 C C . PRO A 1 147 ? -7.659 -19.106 -7.579 1.00 91.69 147 PRO A C 1
ATOM 1054 O O . PRO A 1 147 ? -7.739 -18.655 -6.442 1.00 91.69 147 PRO A O 1
ATOM 1057 N N . GLY A 1 148 ? -8.511 -18.749 -8.542 1.00 90.81 148 GLY A N 1
ATOM 1058 C CA . GLY A 1 148 ? -9.607 -17.800 -8.320 1.00 90.81 148 GLY A CA 1
ATOM 1059 C C . GLY A 1 148 ? -9.209 -16.321 -8.373 1.00 90.81 148 GLY A C 1
ATOM 1060 O O . GLY A 1 148 ? -10.095 -15.470 -8.305 1.00 90.81 148 GLY A O 1
ATOM 1061 N N . THR A 1 149 ? -7.925 -15.990 -8.563 1.00 95.69 149 THR A N 1
ATOM 1062 C CA . THR A 1 149 ? -7.501 -14.598 -8.754 1.00 95.69 149 THR A CA 1
ATOM 1063 C C . THR A 1 149 ? -8.094 -14.019 -10.038 1.00 95.69 149 THR A C 1
ATOM 1065 O O . THR A 1 149 ? -7.855 -14.503 -11.148 1.00 95.69 149 THR A O 1
ATOM 1068 N N . ARG A 1 150 ? -8.835 -12.920 -9.902 1.00 96.12 150 ARG A N 1
ATOM 1069 C CA . ARG A 1 150 ? -9.339 -12.124 -11.019 1.00 96.12 150 ARG A CA 1
ATOM 1070 C C . ARG A 1 150 ? -8.265 -11.148 -11.484 1.00 96.12 150 ARG A C 1
ATOM 1072 O O . ARG A 1 150 ? -7.933 -10.199 -10.777 1.00 96.12 150 ARG A O 1
ATOM 1079 N N . VAL A 1 151 ? -7.776 -11.342 -12.706 1.00 95.12 151 VAL A N 1
ATOM 1080 C CA . VAL A 1 151 ? -6.845 -10.405 -13.348 1.00 95.12 151 VAL A CA 1
ATOM 1081 C C . VAL A 1 151 ? -7.626 -9.288 -14.031 1.00 95.12 151 VAL A C 1
ATOM 1083 O O . VAL A 1 151 ? -8.441 -9.537 -14.921 1.00 95.12 151 VAL A O 1
ATOM 1086 N N . VAL A 1 152 ? -7.361 -8.050 -13.629 1.00 94.75 152 VAL A N 1
ATOM 1087 C CA . VAL A 1 152 ? -7.900 -6.839 -14.246 1.00 94.75 152 VAL A CA 1
ATOM 1088 C C . VAL A 1 152 ? -6.776 -6.177 -15.018 1.00 94.75 152 VAL A C 1
ATOM 1090 O O . VAL A 1 152 ? -5.774 -5.768 -14.440 1.00 94.75 152 VAL A O 1
ATOM 1093 N N . ARG A 1 153 ? -6.941 -6.058 -16.331 1.00 91.88 153 ARG A N 1
ATOM 1094 C CA . ARG A 1 153 ? -6.010 -5.288 -17.147 1.00 91.88 153 ARG A CA 1
ATOM 1095 C C . ARG A 1 153 ? -6.525 -3.859 -17.285 1.00 91.88 153 ARG A C 1
ATOM 1097 O O . ARG A 1 153 ? -7.733 -3.663 -17.451 1.00 91.88 153 ARG A O 1
ATOM 1104 N N . ARG A 1 154 ? -5.643 -2.874 -17.109 1.00 89.25 154 ARG A N 1
ATOM 1105 C CA . ARG A 1 154 ? -5.964 -1.461 -17.343 1.00 89.25 154 ARG A CA 1
ATOM 1106 C C . ARG A 1 154 ? -4.898 -0.810 -18.203 1.00 89.25 154 ARG A C 1
ATOM 1108 O O . ARG A 1 154 ? -3.716 -1.130 -18.103 1.00 89.25 154 ARG A O 1
ATOM 1115 N N . ARG A 1 155 ? -5.318 0.143 -19.027 1.00 78.19 155 ARG A N 1
ATOM 1116 C CA . ARG A 1 155 ? -4.406 0.955 -19.824 1.00 78.19 155 ARG A CA 1
ATOM 1117 C C . ARG A 1 155 ? -3.678 1.930 -18.902 1.00 78.19 155 ARG A C 1
ATOM 1119 O O . ARG A 1 155 ? -4.332 2.637 -18.142 1.00 78.19 155 ARG A O 1
ATOM 1126 N N . ASP A 1 156 ? -2.354 1.947 -18.988 1.00 62.88 156 ASP A N 1
ATOM 1127 C CA . ASP A 1 156 ? -1.512 2.980 -18.388 1.00 62.88 156 ASP A CA 1
ATOM 1128 C C . ASP A 1 156 ? -1.862 4.330 -19.054 1.00 62.88 156 ASP A C 1
ATOM 1130 O O . ASP A 1 156 ? -1.688 4.458 -20.273 1.00 62.88 156 ASP A O 1
ATOM 1134 N N . PRO A 1 157 ? -2.448 5.297 -18.322 1.00 53.84 157 PRO A N 1
ATOM 1135 C CA . PRO A 1 157 ? -2.838 6.581 -18.892 1.00 53.84 157 PRO A CA 1
ATOM 1136 C C . PRO A 1 157 ? -1.641 7.508 -19.156 1.00 53.84 157 PRO A C 1
ATOM 1138 O O . PRO A 1 157 ? -1.800 8.456 -19.927 1.00 53.84 157 PRO A O 1
ATOM 1141 N N . ASP A 1 158 ? -0.468 7.245 -18.564 1.00 54.00 158 ASP A N 1
ATOM 1142 C CA . ASP A 1 158 ? 0.695 8.143 -18.604 1.00 54.00 158 ASP A CA 1
ATOM 1143 C C . ASP A 1 158 ? 1.784 7.697 -19.595 1.00 54.00 158 ASP A C 1
ATOM 1145 O O . ASP A 1 158 ? 2.663 8.478 -19.968 1.00 54.00 158 ASP A O 1
ATOM 1149 N N . ARG A 1 159 ? 1.656 6.494 -20.176 1.00 53.91 159 ARG A N 1
ATOM 1150 C CA . ARG A 1 159 ? 2.316 6.146 -21.448 1.00 53.91 159 ARG A CA 1
ATOM 1151 C C . ARG A 1 159 ? 1.688 6.909 -22.612 1.00 53.91 159 ARG A C 1
ATOM 1153 O O . ARG A 1 159 ? 1.031 6.337 -23.486 1.00 53.91 159 ARG A O 1
ATOM 1160 N N . ARG A 1 160 ? 1.922 8.222 -22.667 1.00 42.16 160 ARG A N 1
ATOM 1161 C CA . ARG A 1 160 ? 1.849 8.953 -23.938 1.00 42.16 160 ARG A CA 1
ATOM 1162 C C . ARG A 1 160 ? 2.847 8.298 -24.891 1.00 42.16 160 ARG A C 1
ATOM 1164 O O . ARG A 1 160 ? 3.980 8.020 -24.510 1.00 42.16 160 ARG A O 1
ATOM 1171 N N . GLY A 1 161 ? 2.356 7.973 -26.084 1.00 44.88 161 GLY A N 1
ATOM 1172 C CA . GLY A 1 161 ? 3.091 7.252 -27.117 1.00 44.88 161 GLY A CA 1
ATOM 1173 C C . GLY A 1 161 ? 4.475 7.842 -27.386 1.00 44.88 161 GLY A C 1
ATOM 1174 O O . GLY A 1 161 ? 4.678 9.049 -27.244 1.00 44.88 161 GLY A O 1
ATOM 1175 N N . GLY A 1 162 ? 5.403 6.948 -27.735 1.00 34.78 162 GLY A N 1
ATOM 1176 C CA . GLY A 1 162 ? 6.715 7.317 -28.262 1.00 34.78 162 GLY A CA 1
ATOM 1177 C C . GLY A 1 162 ? 6.652 8.019 -29.611 1.00 34.78 162 GLY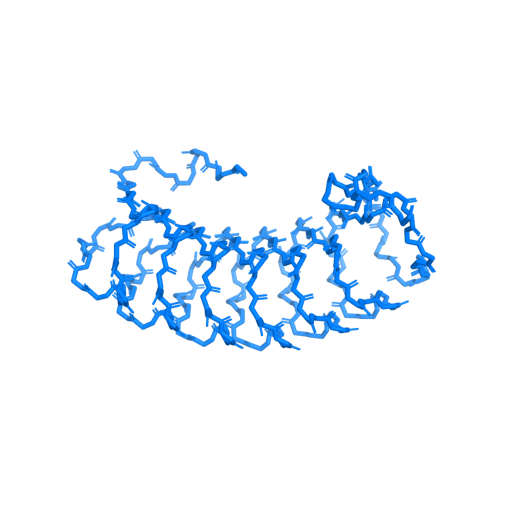 A C 1
ATOM 1178 O O . GLY A 1 162 ? 5.551 8.102 -30.203 1.00 34.78 162 GLY A O 1
#

Solvent-accessible surface area (backbone atoms only — not comparable to full-atom values): 8327 Å² total; per-residue (Å²): 134,81,66,66,84,70,36,80,84,28,70,45,84,45,53,70,35,91,48,54,63,47,55,86,58,64,69,75,33,18,21,39,38,38,26,50,13,64,27,54,53,41,51,54,57,40,68,53,27,30,35,40,33,41,24,49,13,69,26,52,57,42,53,58,57,38,64,54,26,32,34,41,33,42,24,51,16,62,28,55,61,45,60,51,61,33,64,54,22,30,35,42,34,43,24,47,16,63,32,47,63,42,55,61,58,32,66,57,25,29,37,42,35,50,25,74,34,65,50,56,56,38,58,50,65,33,71,58,27,42,37,39,35,36,40,63,82,60,86,55,49,73,63,68,63,40,79,82,43,43,77,44,68,42,78,67,85,80,70,68,78,132

Mean predicted aligned error: 4.97 Å

Nearest PDB structures (foldseek):
  8gtk-assembly1_B  TM=8.659E-01  e=2.372E-05  Shigella flexneri
  4ow2-assembly1_A  TM=7.660E-01  e=4.742E-06  Yersinia enterocolitica subsp. enterocolitica WA-314
  6loj-assembly1_A  TM=8.442E-01  e=3.844E-05  Shigella flexneri
  5kh1-assembly1_A  TM=7.269E-01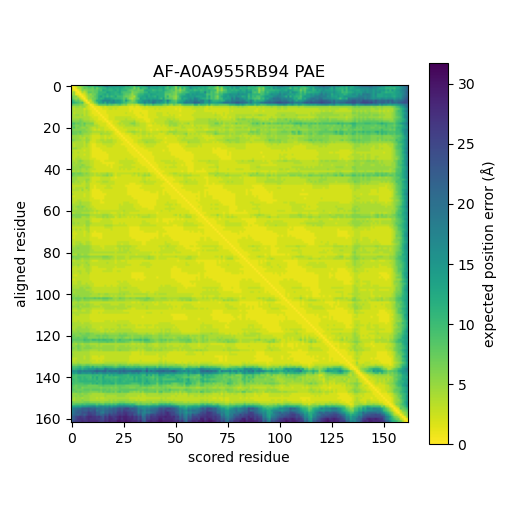  e=6.543E-06  Shigella flexneri
  5b0t-assembly1_A  TM=7.243E-01  e=1.005E-05  Shigella flexneri

Radius of gyration: 15.51 Å; Cα contacts (8 Å, |Δi|>4): 429; chains: 1; bounding box: 28×41×47 Å

Foldseek 3Di:
DDDVVQQVDAEDEQACHQDADPAPPDLCHAHYENDNYQHADLPRDRLNHQEYEHDLYQYADLANDRQNHQYYEHALYAYADLPNDHLNHAYYEHALYAYADQAPDHLNHAYYEHENYNHQEPPRDHLNHQEYEYEPPDPRDPPPPHPNHDYHYDHDPPCPDD

Sequence (162 aa):
MMPMALCAQTFVDLSHTPRTSLGGLPPETQCIDASHTPIHSFGGLPWTVVALDASHTPITSLGGLPPDVLWLDVSGTSIRSLGGLPSSLTHLDISDTAITSLGGLPPGLTYLDIRGTAVRTLGGLPPGLLVLVVDDTTTLSLAGLPPGTRVVRRRDPDRRGG

pLDDT: mean 90.47, std 11.68, range [34.78, 98.44]